Protein AF-A0A8I0GSZ9-F1 (afdb_monomer_lite)

pLDDT: mean 83.06, std 16.07, range [41.44, 97.31]

Foldseek 3Di:
DDDDDDDDALLCVCQDPVSLVVQLVVQVVVVDQLSNLQSLLSPCVNVPVVQLCVQLVNDSVVSCQQSHSPHPHDPSRVVSSCVSSVHDDDDDPPPPPVCVVVVPQPPCSVPAFFQDLVDPSSLVVVCVVLVHDSVLQVVLCVPQNGTPVSSSVSSVVD

Structure (mmCIF, N/CA/C/O backbone):
data_AF-A0A8I0GSZ9-F1
#
_entry.id   AF-A0A8I0GSZ9-F1
#
loop_
_atom_site.group_PDB
_atom_site.id
_atom_site.type_symbol
_atom_site.label_atom_id
_atom_site.label_alt_id
_atom_site.label_comp_id
_atom_site.label_asym_id
_atom_site.label_entity_id
_atom_site.label_seq_id
_atom_site.pdbx_PDB_ins_code
_atom_site.Cartn_x
_atom_site.Cartn_y
_atom_site.Cartn_z
_atom_site.occupancy
_atom_site.B_iso_or_equiv
_atom_site.auth_seq_id
_atom_site.auth_comp_id
_atom_site.auth_asym_id
_atom_site.auth_atom_id
_atom_site.pdbx_PDB_model_num
ATOM 1 N N . MET A 1 1 ? -21.326 37.714 0.483 1.00 59.47 1 MET A N 1
ATOM 2 C CA . MET A 1 1 ? -21.805 36.337 0.731 1.00 59.47 1 MET A CA 1
ATOM 3 C C . MET A 1 1 ? -20.657 35.560 1.338 1.00 59.47 1 MET A C 1
ATOM 5 O O . MET A 1 1 ? -19.582 35.585 0.754 1.00 59.47 1 MET A O 1
ATOM 9 N N . ALA A 1 2 ? -20.854 34.952 2.506 1.00 69.38 2 ALA A N 1
ATOM 10 C CA . ALA A 1 2 ? -19.899 33.990 3.048 1.00 69.38 2 ALA A CA 1
ATOM 11 C C . ALA A 1 2 ? -20.174 32.634 2.386 1.00 69.38 2 ALA A C 1
ATOM 13 O O . ALA A 1 2 ? -21.327 32.212 2.326 1.00 69.38 2 ALA A O 1
ATOM 14 N N . ILE A 1 3 ? -19.138 32.007 1.838 1.00 76.56 3 ILE A N 1
ATOM 15 C CA . ILE A 1 3 ? -19.200 30.637 1.327 1.00 76.56 3 ILE A CA 1
ATOM 16 C C . ILE A 1 3 ? -18.975 29.683 2.500 1.00 76.56 3 ILE A C 1
ATOM 18 O O . ILE A 1 3 ? -17.990 29.810 3.225 1.00 76.56 3 ILE A O 1
ATOM 22 N N . GLU A 1 4 ? -19.913 28.767 2.710 1.00 78.75 4 GLU A N 1
ATOM 23 C CA . GLU A 1 4 ? -19.810 27.728 3.732 1.00 78.75 4 GLU A CA 1
ATOM 24 C C . GLU A 1 4 ? -18.958 26.583 3.168 1.00 78.75 4 GLU A C 1
ATOM 26 O O . GLU A 1 4 ? -19.276 26.024 2.118 1.00 78.75 4 GLU A O 1
ATOM 31 N N . LEU A 1 5 ? -17.826 26.289 3.814 1.00 82.94 5 LEU A N 1
ATOM 32 C CA . LEU A 1 5 ? -16.911 25.237 3.377 1.00 82.94 5 LEU A CA 1
ATOM 33 C C . LEU A 1 5 ? -17.225 23.945 4.126 1.00 82.94 5 LEU A C 1
ATOM 35 O O . LEU A 1 5 ? -17.237 23.922 5.357 1.00 82.94 5 LEU A O 1
ATOM 39 N N . LEU A 1 6 ? -17.438 22.867 3.378 1.00 81.50 6 LEU A N 1
ATOM 40 C CA . LEU A 1 6 ? -17.535 21.530 3.949 1.00 81.50 6 LEU A CA 1
ATOM 41 C C . LEU A 1 6 ? -16.125 20.987 4.237 1.00 81.50 6 LEU A C 1
ATOM 43 O O . LEU A 1 6 ? -15.212 21.221 3.437 1.00 81.50 6 LEU A O 1
ATOM 47 N N . PRO A 1 7 ? -15.925 20.253 5.347 1.00 82.81 7 PRO A N 1
ATOM 48 C CA . PRO A 1 7 ? -14.683 19.529 5.585 1.00 82.81 7 PRO A CA 1
ATOM 49 C C . PRO A 1 7 ? -14.417 18.548 4.439 1.00 82.81 7 PRO A C 1
ATOM 51 O O . PRO A 1 7 ? -15.285 17.752 4.091 1.00 82.81 7 PRO A O 1
ATOM 54 N N . TYR A 1 8 ? -13.224 18.619 3.851 1.00 86.06 8 TYR A N 1
ATOM 55 C CA . TYR A 1 8 ? -12.799 17.698 2.801 1.00 86.06 8 TYR A CA 1
ATOM 56 C C . TYR A 1 8 ? -12.132 16.467 3.416 1.00 86.06 8 TYR A C 1
ATOM 58 O O . TYR A 1 8 ? -11.156 16.598 4.159 1.00 86.06 8 TYR A O 1
ATOM 66 N N . ASP A 1 9 ? -12.618 15.282 3.054 1.00 87.12 9 ASP A N 1
ATOM 67 C CA . ASP A 1 9 ? -11.953 14.013 3.319 1.00 87.12 9 ASP A CA 1
ATOM 68 C C . ASP A 1 9 ? -11.812 13.219 2.016 1.00 87.12 9 ASP A C 1
ATOM 70 O O . ASP A 1 9 ? -12.793 12.935 1.333 1.00 87.12 9 ASP A O 1
ATOM 74 N N . SER A 1 10 ? -10.583 12.838 1.663 1.00 87.88 10 SER A N 1
ATOM 75 C CA . SER A 1 10 ? -10.327 12.036 0.464 1.00 87.88 10 SER A CA 1
ATOM 76 C C . SER A 1 10 ? -10.995 10.662 0.524 1.00 87.88 10 SER A C 1
ATOM 78 O O . SER A 1 10 ? -11.348 10.115 -0.517 1.00 87.88 10 SER A O 1
ATOM 80 N N . ALA A 1 11 ? -11.215 10.114 1.725 1.00 91.62 11 ALA A N 1
ATOM 81 C CA . ALA A 1 11 ? -11.837 8.804 1.906 1.00 91.62 11 ALA A CA 1
ATOM 82 C C . ALA A 1 11 ? -13.259 8.722 1.319 1.00 91.62 11 ALA A C 1
ATOM 84 O O . ALA A 1 11 ? -13.667 7.648 0.883 1.00 91.62 11 ALA A O 1
ATOM 85 N N . ASP A 1 12 ? -13.979 9.846 1.239 1.00 90.75 12 ASP A N 1
ATOM 86 C CA . ASP A 1 12 ? -15.351 9.902 0.716 1.00 90.75 12 ASP A CA 1
ATOM 87 C C . ASP A 1 12 ? -15.441 9.616 -0.796 1.00 90.75 12 ASP A C 1
ATOM 89 O O . ASP A 1 12 ? -16.532 9.369 -1.325 1.00 90.75 12 ASP A O 1
ATOM 93 N N . TYR A 1 13 ? -14.299 9.630 -1.490 1.00 90.12 13 TYR A N 1
ATOM 94 C CA . TYR A 1 13 ? -14.203 9.481 -2.941 1.00 90.12 13 TYR A CA 1
ATOM 95 C C . TYR A 1 13 ? -13.687 8.105 -3.392 1.00 90.12 13 TYR A C 1
ATOM 97 O O . TYR A 1 13 ? -13.886 7.753 -4.547 1.00 90.12 13 TYR A O 1
ATOM 105 N N . PHE A 1 14 ? -13.110 7.289 -2.502 1.00 92.19 14 PHE A N 1
ATOM 106 C CA . PHE A 1 14 ? -12.584 5.954 -2.837 1.00 92.19 14 PHE A CA 1
ATOM 107 C C . PHE A 1 14 ? -13.626 4.855 -2.604 1.00 92.19 14 PHE A C 1
ATOM 109 O O . PHE A 1 14 ? -13.498 4.043 -1.685 1.00 92.19 14 PHE A O 1
ATOM 116 N N . LYS A 1 15 ? -14.694 4.849 -3.407 1.00 88.50 15 LYS A N 1
ATOM 117 C CA . LYS A 1 15 ? -15.828 3.921 -3.235 1.00 88.50 15 LYS A CA 1
ATOM 118 C C . LYS A 1 15 ? -15.605 2.582 -3.922 1.00 88.50 15 LYS A C 1
ATOM 120 O O . LYS A 1 15 ? -15.952 1.550 -3.346 1.00 88.50 15 LYS A O 1
ATOM 125 N N . GLU A 1 16 ? -15.006 2.609 -5.106 1.00 90.00 16 GLU A N 1
ATOM 126 C CA . GLU A 1 16 ? -14.803 1.409 -5.906 1.00 90.00 16 GLU A CA 1
ATOM 127 C C . GLU A 1 16 ? -13.519 0.674 -5.481 1.00 90.00 16 GLU A C 1
ATOM 129 O O . GLU A 1 16 ? -12.516 1.312 -5.135 1.00 90.00 16 GLU A O 1
ATOM 134 N N . PRO A 1 17 ? -13.525 -0.672 -5.452 1.00 86.38 17 PRO A N 1
ATOM 135 C CA . PRO A 1 17 ? -12.339 -1.463 -5.127 1.00 86.38 17 PRO A CA 1
ATOM 136 C C . PRO A 1 17 ? -11.137 -1.180 -6.034 1.00 86.38 17 PRO A C 1
ATOM 138 O O . PRO A 1 17 ? -10.003 -1.240 -5.560 1.00 86.38 17 PRO A O 1
ATOM 141 N N . GLU A 1 18 ? -11.384 -0.876 -7.307 1.00 86.19 18 GLU A N 1
ATOM 142 C CA . GLU A 1 18 ? -10.369 -0.551 -8.307 1.00 86.19 18 GLU A CA 1
ATOM 143 C C . GLU A 1 18 ? -9.632 0.744 -7.938 1.00 86.19 18 GLU A C 1
ATOM 145 O O . GLU A 1 18 ? -8.412 0.720 -7.795 1.00 86.19 18 GLU A O 1
ATOM 150 N N . ASP A 1 19 ? -10.357 1.825 -7.628 1.00 89.56 19 ASP A N 1
ATOM 151 C CA . ASP A 1 19 ? -9.761 3.111 -7.225 1.00 89.56 19 ASP A CA 1
ATOM 152 C C . ASP A 1 19 ? -8.887 2.974 -5.964 1.00 89.56 19 ASP A C 1
ATOM 154 O O . ASP A 1 19 ? -7.852 3.623 -5.803 1.00 89.56 19 ASP A O 1
ATOM 158 N N . GLN A 1 20 ? -9.317 2.121 -5.030 1.00 92.00 20 GLN A N 1
ATOM 159 C CA . GLN A 1 20 ? -8.580 1.840 -3.798 1.00 92.00 20 GLN A CA 1
ATOM 160 C C . GLN A 1 20 ? -7.285 1.067 -4.069 1.00 92.00 20 GLN A C 1
ATOM 162 O O . GLN A 1 20 ? -6.270 1.322 -3.416 1.00 92.00 20 GLN A O 1
ATOM 167 N N . ALA A 1 21 ? -7.328 0.105 -4.994 1.00 89.88 21 ALA A N 1
ATOM 168 C CA . ALA A 1 21 ? -6.158 -0.658 -5.406 1.00 89.88 21 ALA A CA 1
ATOM 169 C C . ALA A 1 21 ? -5.157 0.234 -6.149 1.00 89.88 21 ALA A C 1
ATOM 171 O O . ALA A 1 21 ? -3.970 0.177 -5.832 1.00 89.88 21 ALA A O 1
ATOM 172 N N . ASP A 1 22 ? -5.638 1.101 -7.041 1.00 90.81 22 ASP A N 1
ATOM 173 C CA . ASP A 1 22 ? -4.813 2.042 -7.800 1.00 90.81 22 ASP A CA 1
ATOM 174 C C . ASP A 1 22 ? -4.068 3.014 -6.879 1.00 90.81 22 ASP A C 1
ATOM 176 O O . ASP A 1 22 ? -2.857 3.185 -7.018 1.00 90.81 22 ASP A O 1
ATOM 180 N N . LEU A 1 23 ? -4.743 3.580 -5.869 1.00 93.69 23 LEU A N 1
ATOM 181 C CA . LEU A 1 23 ? -4.094 4.451 -4.881 1.00 93.69 23 LEU A CA 1
ATOM 182 C C . LEU A 1 23 ? -2.966 3.732 -4.125 1.00 93.69 23 LEU A C 1
ATOM 184 O O . LEU A 1 23 ? -1.908 4.305 -3.872 1.00 93.69 23 LEU A O 1
ATOM 188 N N . ILE A 1 24 ? -3.196 2.483 -3.714 1.00 94.00 24 ILE A N 1
ATOM 189 C CA . ILE A 1 24 ? -2.187 1.707 -2.982 1.00 94.00 24 ILE A CA 1
ATOM 190 C C . ILE A 1 24 ? -1.036 1.320 -3.912 1.00 94.00 24 ILE A C 1
ATOM 192 O O . ILE A 1 24 ? 0.112 1.318 -3.473 1.00 94.00 24 ILE A O 1
ATOM 196 N N . HIS A 1 25 ? -1.326 1.013 -5.175 1.00 90.81 25 HIS A N 1
ATOM 197 C CA . HIS A 1 25 ? -0.314 0.703 -6.173 1.00 90.81 25 HIS A CA 1
ATOM 198 C C . HIS A 1 25 ? 0.605 1.903 -6.427 1.00 90.81 25 HIS A C 1
ATOM 200 O O . HIS A 1 25 ? 1.814 1.768 -6.262 1.00 90.81 25 HIS A O 1
ATOM 206 N N . ASP A 1 26 ? 0.036 3.082 -6.689 1.00 92.56 26 ASP A N 1
ATOM 207 C CA . ASP A 1 26 ? 0.777 4.343 -6.830 1.00 92.56 26 ASP A CA 1
ATOM 208 C C . ASP A 1 26 ? 1.652 4.624 -5.594 1.00 92.56 26 ASP A C 1
ATOM 210 O O . ASP A 1 26 ? 2.839 4.951 -5.694 1.00 92.56 26 ASP A O 1
ATOM 214 N N . ALA A 1 27 ? 1.109 4.391 -4.395 1.00 93.50 27 ALA A N 1
ATOM 215 C CA . ALA A 1 27 ? 1.868 4.561 -3.164 1.00 93.50 27 ALA A CA 1
ATOM 216 C C . ALA A 1 27 ? 3.038 3.571 -3.022 1.00 93.50 27 ALA A C 1
ATOM 218 O O . ALA A 1 27 ? 4.100 3.956 -2.531 1.00 93.50 27 ALA A O 1
ATOM 219 N N . ILE A 1 28 ? 2.886 2.320 -3.467 1.00 90.62 28 ILE A N 1
ATOM 220 C CA . ILE A 1 28 ? 3.978 1.334 -3.503 1.00 90.62 28 ILE A CA 1
ATOM 221 C C . ILE A 1 28 ? 5.043 1.746 -4.529 1.00 90.62 28 ILE A C 1
ATOM 223 O O . ILE A 1 28 ? 6.231 1.714 -4.203 1.00 90.62 28 ILE A O 1
ATOM 227 N N . GLU A 1 29 ? 4.638 2.162 -5.733 1.00 87.19 29 GLU A N 1
ATOM 228 C CA . GLU A 1 29 ? 5.550 2.579 -6.809 1.00 87.19 29 GLU A CA 1
ATOM 229 C C . GLU A 1 29 ? 6.402 3.793 -6.421 1.00 87.19 29 GLU A C 1
ATOM 231 O O . GLU A 1 29 ? 7.567 3.885 -6.810 1.00 87.19 29 GLU A O 1
ATOM 236 N N . SER A 1 30 ? 5.862 4.692 -5.594 1.00 91.69 30 SER A N 1
ATOM 237 C CA . SER A 1 30 ? 6.593 5.863 -5.101 1.00 91.69 30 SER A CA 1
ATOM 238 C C . SER A 1 30 ? 7.841 5.528 -4.268 1.00 91.69 30 SER A C 1
ATOM 240 O O . SER A 1 30 ? 8.746 6.356 -4.147 1.00 91.69 30 SER A O 1
ATOM 242 N N . GLY A 1 31 ? 7.888 4.340 -3.648 1.00 89.06 31 GLY A N 1
ATOM 243 C CA . GLY A 1 31 ? 8.919 3.965 -2.677 1.00 89.06 31 GLY A CA 1
ATOM 244 C C . GLY A 1 31 ? 8.858 4.723 -1.339 1.00 89.06 31 GLY A C 1
ATOM 245 O O . GLY A 1 31 ? 9.743 4.538 -0.501 1.00 89.06 31 GLY A O 1
ATOM 246 N N . ASP A 1 32 ? 7.836 5.555 -1.108 1.00 92.94 32 ASP A N 1
ATOM 247 C CA . ASP A 1 32 ? 7.646 6.319 0.128 1.00 92.94 32 ASP A CA 1
ATOM 248 C C . ASP A 1 32 ? 6.750 5.555 1.120 1.00 92.94 32 ASP A C 1
ATOM 250 O O . ASP A 1 32 ? 5.538 5.403 0.944 1.00 92.94 32 ASP A O 1
ATOM 254 N N . ALA A 1 33 ? 7.350 5.099 2.222 1.00 91.94 33 ALA A N 1
ATOM 255 C CA . ALA A 1 33 ? 6.644 4.366 3.271 1.00 91.94 33 ALA A CA 1
ATOM 256 C C . ALA A 1 33 ? 5.552 5.194 3.978 1.00 91.94 33 ALA A C 1
ATOM 258 O O . ALA A 1 33 ? 4.533 4.636 4.389 1.00 91.94 33 ALA A O 1
ATOM 259 N N . GLY A 1 34 ? 5.749 6.507 4.127 1.00 94.38 34 GLY A N 1
ATOM 260 C CA . GLY A 1 34 ? 4.760 7.406 4.722 1.00 94.38 34 GLY A CA 1
ATOM 261 C C . GLY A 1 34 ? 3.562 7.603 3.798 1.0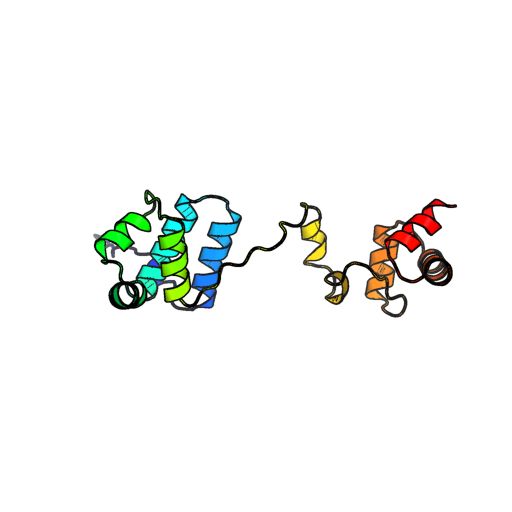0 94.38 34 GLY A C 1
ATOM 262 O O . GLY A 1 34 ? 2.415 7.591 4.257 1.00 94.38 34 GLY A O 1
ATOM 263 N N . TYR A 1 35 ? 3.807 7.695 2.487 1.00 95.38 35 TYR A N 1
ATOM 264 C CA . TYR A 1 35 ? 2.726 7.737 1.506 1.00 95.38 35 TYR A CA 1
ATOM 265 C C . TYR A 1 35 ? 1.927 6.429 1.497 1.00 95.38 35 TYR A C 1
ATOM 267 O O . TYR A 1 35 ? 0.700 6.472 1.598 1.00 95.38 35 TYR A O 1
ATOM 275 N N . LEU A 1 36 ? 2.594 5.270 1.506 1.00 94.69 36 LEU A N 1
ATOM 276 C CA . LEU A 1 36 ? 1.923 3.971 1.620 1.00 94.69 36 LEU A CA 1
ATOM 277 C C . LEU A 1 36 ? 1.067 3.864 2.890 1.00 94.69 36 LEU A C 1
ATOM 279 O O . LEU A 1 36 ? -0.085 3.430 2.828 1.00 94.69 36 LEU A O 1
ATOM 283 N N . ALA A 1 37 ? 1.599 4.286 4.041 1.00 96.19 37 ALA A N 1
ATOM 284 C CA . ALA A 1 37 ? 0.848 4.302 5.294 1.00 96.19 37 ALA A CA 1
ATOM 285 C C . ALA A 1 37 ? -0.411 5.175 5.182 1.00 96.19 37 ALA A C 1
ATOM 287 O O . ALA A 1 37 ? -1.500 4.744 5.572 1.00 96.19 37 ALA A O 1
ATOM 288 N N . HIS A 1 38 ? -0.276 6.366 4.595 1.00 96.56 38 HIS A N 1
ATOM 289 C CA . HIS A 1 38 ? -1.387 7.283 4.390 1.00 96.56 38 HIS A CA 1
ATOM 290 C C . HIS A 1 38 ? -2.443 6.727 3.427 1.00 96.56 38 HIS A C 1
ATOM 292 O O . HIS A 1 38 ? -3.631 6.769 3.745 1.00 96.56 38 HIS A O 1
ATOM 298 N N . ALA A 1 39 ? -2.027 6.169 2.288 1.00 96.25 39 ALA A N 1
ATOM 299 C CA . ALA A 1 39 ? -2.905 5.549 1.297 1.00 96.25 39 ALA A CA 1
ATOM 300 C C . ALA A 1 39 ? -3.732 4.412 1.913 1.00 96.25 39 ALA A C 1
ATOM 302 O O . ALA A 1 39 ? -4.960 4.394 1.798 1.00 96.25 39 ALA A O 1
ATOM 303 N N . LEU A 1 40 ? -3.085 3.523 2.676 1.00 96.50 40 LEU A N 1
ATOM 304 C CA . LEU A 1 40 ? -3.773 2.486 3.448 1.00 96.50 40 LEU A CA 1
ATOM 305 C C . LEU A 1 40 ? -4.777 3.089 4.440 1.00 96.50 40 LEU A C 1
ATOM 307 O O . LEU A 1 40 ? -5.870 2.552 4.601 1.00 96.50 40 LEU A O 1
ATOM 311 N N . GLY A 1 41 ? -4.444 4.213 5.079 1.00 96.00 41 GLY A N 1
ATOM 312 C CA . GLY A 1 41 ? -5.342 4.947 5.973 1.00 96.00 41 GLY A CA 1
ATOM 313 C C . GLY A 1 41 ? -6.555 5.563 5.271 1.00 96.00 41 GLY A C 1
ATOM 314 O O . GLY A 1 41 ? -7.654 5.565 5.828 1.00 96.00 41 GLY A O 1
ATOM 315 N N . VAL A 1 42 ? -6.393 6.065 4.046 1.00 96.50 42 VAL A N 1
ATOM 316 C CA . VAL A 1 42 ? -7.496 6.571 3.215 1.00 96.50 42 VAL A CA 1
ATOM 317 C C . VAL A 1 42 ? -8.447 5.430 2.855 1.00 96.50 42 VAL A C 1
ATOM 319 O O . VAL A 1 42 ? -9.634 5.516 3.173 1.00 96.50 42 VAL A O 1
ATOM 322 N N . VAL A 1 43 ? -7.928 4.328 2.306 1.00 96.00 43 VAL A N 1
ATOM 323 C CA . VAL A 1 43 ? -8.735 3.152 1.931 1.00 96.00 43 VAL A CA 1
ATOM 324 C C . VAL A 1 43 ? -9.408 2.517 3.154 1.00 96.00 43 VAL A C 1
ATOM 326 O O . VAL A 1 43 ? -10.590 2.178 3.115 1.00 96.00 43 VAL A O 1
ATOM 329 N N . ALA A 1 44 ? -8.695 2.419 4.280 1.00 95.44 44 ALA A N 1
ATOM 330 C CA . ALA A 1 44 ? -9.236 1.939 5.552 1.00 95.44 44 ALA A CA 1
ATOM 331 C C . ALA A 1 44 ? -10.450 2.747 6.028 1.00 95.44 44 ALA A C 1
ATOM 333 O O . ALA A 1 44 ? -11.423 2.180 6.530 1.00 95.44 44 ALA A O 1
ATOM 334 N N . ARG A 1 45 ? -10.405 4.077 5.886 1.00 95.19 45 ARG A N 1
ATOM 335 C CA . ARG A 1 45 ? -11.530 4.950 6.243 1.00 95.19 45 ARG A CA 1
ATOM 336 C C . ARG A 1 45 ? -12.680 4.808 5.254 1.00 95.19 45 ARG A C 1
ATOM 338 O O . ARG A 1 45 ? -13.810 4.670 5.712 1.00 95.19 45 ARG A O 1
ATOM 345 N N . ALA A 1 46 ? -12.388 4.737 3.955 1.00 94.31 46 ALA A N 1
ATOM 346 C CA . ALA A 1 46 ? -13.391 4.554 2.906 1.00 94.31 46 ALA A CA 1
ATOM 347 C C . ALA A 1 46 ? -14.186 3.244 3.076 1.00 94.31 46 ALA A C 1
ATOM 349 O O . ALA A 1 46 ? -15.398 3.213 2.881 1.00 94.31 46 ALA A O 1
ATOM 350 N N . ARG A 1 47 ? -13.525 2.171 3.533 1.00 90.88 47 ARG A N 1
ATOM 351 C CA . ARG A 1 47 ? -14.157 0.871 3.835 1.00 90.88 47 ARG A CA 1
ATOM 352 C C . ARG A 1 47 ? -14.827 0.779 5.208 1.00 90.88 47 ARG A C 1
ATOM 354 O O . ARG A 1 47 ? -15.564 -0.171 5.466 1.00 90.88 47 ARG A O 1
ATOM 361 N N . GLY A 1 48 ? -14.588 1.746 6.090 1.00 93.25 48 GLY A N 1
ATOM 362 C CA . GLY A 1 48 ? -15.174 1.801 7.425 1.00 93.25 48 GLY A CA 1
ATOM 363 C C . GLY A 1 48 ? -14.284 1.207 8.523 1.00 93.25 48 GLY A C 1
ATOM 364 O O . GLY A 1 48 ? -14.058 0.002 8.631 1.00 93.25 48 GLY A O 1
ATOM 365 N N . MET A 1 49 ? -13.868 2.073 9.448 1.00 94.12 49 MET A N 1
ATOM 366 C CA . MET A 1 49 ? -12.907 1.739 10.505 1.00 94.12 49 MET A CA 1
ATOM 367 C C . MET A 1 49 ? -13.441 0.741 11.552 1.00 94.12 49 MET A C 1
ATOM 369 O O . MET A 1 49 ? -12.670 0.019 12.178 1.00 94.12 49 MET A O 1
ATOM 373 N N . THR A 1 50 ? -14.761 0.686 11.761 1.00 95.00 50 THR A N 1
ATOM 374 C CA . THR A 1 50 ? -15.389 -0.265 12.698 1.00 95.00 50 THR A CA 1
ATOM 375 C C . THR A 1 50 ? -15.267 -1.704 12.212 1.00 95.00 50 THR A C 1
ATOM 377 O O . THR A 1 50 ? -15.011 -2.603 13.009 1.00 95.00 50 THR A O 1
ATOM 380 N N . GLN A 1 51 ? -15.456 -1.923 10.910 1.00 93.88 51 GLN A N 1
ATOM 381 C CA . GLN A 1 51 ? -15.301 -3.246 10.318 1.00 93.88 51 GLN A CA 1
ATOM 382 C C . GLN A 1 51 ? -13.822 -3.644 10.332 1.00 93.88 51 GLN A C 1
ATOM 384 O O . GLN A 1 51 ? -13.477 -4.727 10.795 1.00 93.88 51 GLN A O 1
ATOM 389 N N . LEU A 1 52 ? -12.942 -2.704 9.980 1.00 95.62 52 LEU A N 1
ATOM 390 C CA . LEU A 1 52 ? -11.503 -2.937 9.986 1.00 95.62 52 LEU A CA 1
ATOM 391 C C . LEU A 1 52 ? -10.949 -3.296 11.373 1.00 95.62 52 LEU A C 1
ATOM 393 O O . LEU A 1 52 ? -10.117 -4.191 11.482 1.00 95.62 52 LEU A O 1
ATOM 397 N N . GLU A 1 53 ? -11.413 -2.647 12.445 1.00 96.81 53 GLU A N 1
ATOM 398 C CA . GLU A 1 53 ? -11.045 -3.010 13.824 1.00 96.81 53 GLU A CA 1
ATOM 399 C C . GLU A 1 53 ? -11.393 -4.472 14.142 1.00 96.81 53 GLU A C 1
ATOM 401 O O . GLU A 1 53 ? -10.577 -5.182 14.731 1.00 96.81 53 GLU A O 1
ATOM 406 N N . ARG A 1 54 ? -12.571 -4.946 13.716 1.00 96.69 54 ARG A N 1
ATOM 407 C CA . ARG A 1 54 ? -13.000 -6.339 13.926 1.00 96.69 54 ARG A CA 1
ATOM 408 C C . ARG A 1 54 ? -12.138 -7.319 13.139 1.00 96.69 54 ARG A C 1
ATOM 410 O O . ARG A 1 54 ? -11.703 -8.319 13.701 1.00 96.69 54 ARG A O 1
ATOM 417 N N . ASP A 1 55 ? -11.861 -7.008 11.878 1.00 96.50 55 ASP A N 1
ATOM 418 C CA . ASP A 1 55 ? -11.153 -7.913 10.968 1.00 96.50 55 ASP A CA 1
ATOM 419 C C . ASP A 1 55 ? -9.647 -7.982 11.254 1.00 96.50 55 ASP A C 1
ATOM 421 O O . ASP A 1 55 ? -9.013 -9.020 11.065 1.00 96.50 55 ASP A O 1
ATOM 425 N N . THR A 1 56 ? -9.066 -6.886 11.747 1.00 96.56 56 THR A N 1
ATOM 426 C CA . THR A 1 56 ? -7.641 -6.813 12.115 1.00 96.56 56 THR A CA 1
ATOM 427 C C . THR A 1 56 ? -7.375 -7.178 13.576 1.00 96.56 56 THR A C 1
ATOM 429 O O . THR A 1 56 ? -6.238 -7.498 13.929 1.00 96.56 56 THR A O 1
ATOM 432 N N . GLY A 1 57 ? -8.389 -7.088 14.446 1.00 96.50 57 GLY A N 1
ATOM 433 C CA . GLY A 1 57 ? -8.234 -7.155 15.901 1.00 96.50 57 GLY A CA 1
ATOM 434 C C . GLY A 1 57 ? -7.520 -5.937 16.504 1.00 96.50 57 GLY A C 1
ATOM 435 O O . GLY A 1 57 ? -7.092 -5.981 17.659 1.00 96.50 57 GLY A O 1
ATOM 436 N N . MET A 1 58 ? -7.344 -4.857 15.735 1.00 97.31 58 MET A N 1
ATOM 437 C CA . MET A 1 58 ? -6.639 -3.648 16.160 1.00 97.31 58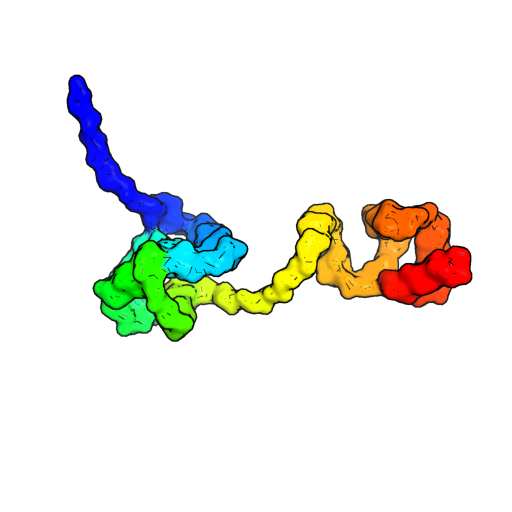 MET A CA 1
ATOM 438 C C . MET A 1 58 ? -7.622 -2.548 16.541 1.00 97.31 58 MET A C 1
ATOM 440 O O . MET A 1 58 ? -8.543 -2.234 15.794 1.00 97.31 58 MET A O 1
ATOM 444 N N . LYS A 1 59 ? -7.374 -1.880 17.672 1.00 96.81 59 LYS A N 1
ATOM 445 C CA . LYS A 1 59 ? -8.195 -0.735 18.087 1.00 96.81 59 LYS A CA 1
ATOM 446 C C . LYS A 1 59 ? -8.143 0.384 17.046 1.00 96.81 59 LYS A C 1
ATOM 448 O O . LYS A 1 59 ? -7.056 0.724 16.576 1.00 96.81 59 LYS A O 1
ATOM 453 N N . ARG A 1 60 ? -9.271 1.058 16.785 1.00 95.81 60 ARG A N 1
ATOM 454 C CA . ARG A 1 60 ? -9.339 2.180 15.814 1.00 95.81 60 ARG A CA 1
ATOM 455 C C . ARG A 1 60 ? -8.292 3.257 16.062 1.00 95.81 60 ARG A C 1
ATOM 457 O O . ARG A 1 60 ? -7.675 3.734 15.123 1.00 95.81 60 ARG A O 1
ATOM 464 N N . GLN A 1 61 ? -8.042 3.610 17.322 1.00 95.44 61 GLN A N 1
ATOM 465 C CA . GLN A 1 61 ? -7.015 4.596 17.671 1.00 95.44 61 GLN A CA 1
ATOM 466 C C . GLN A 1 61 ? -5.608 4.156 17.230 1.00 95.44 61 GLN A C 1
ATOM 468 O O . GLN A 1 61 ? -4.821 4.984 16.778 1.00 95.44 61 GLN A O 1
ATOM 473 N N . ALA A 1 62 ? -5.295 2.862 17.343 1.00 96.12 62 ALA A N 1
ATOM 474 C CA . ALA A 1 62 ? -4.027 2.317 16.871 1.00 96.12 62 ALA A CA 1
ATOM 475 C C . ALA A 1 62 ? -3.959 2.332 15.338 1.00 96.12 62 ALA A C 1
ATOM 477 O O . ALA A 1 62 ? -2.932 2.725 14.797 1.00 96.12 62 ALA A O 1
ATOM 478 N N . LEU A 1 63 ? -5.057 1.986 14.654 1.00 96.88 63 LEU A N 1
ATOM 479 C CA . LEU A 1 63 ? -5.159 2.067 13.193 1.00 96.88 63 LEU A CA 1
ATOM 480 C C . LEU A 1 63 ? -4.969 3.506 12.689 1.00 96.88 63 LEU A C 1
ATOM 482 O O . LEU A 1 63 ? -4.133 3.733 11.824 1.00 96.88 63 LEU A O 1
ATOM 486 N N . TYR A 1 64 ? -5.655 4.492 13.279 1.00 95.44 64 TYR A N 1
ATOM 487 C CA . TYR A 1 64 ? -5.500 5.903 12.905 1.00 95.44 64 TYR A CA 1
ATOM 488 C C . TYR A 1 64 ? -4.071 6.409 13.085 1.00 95.44 64 TYR A C 1
ATOM 490 O O . TYR A 1 64 ? -3.568 7.121 12.226 1.00 95.44 64 TYR A O 1
ATOM 498 N N . ARG A 1 65 ? -3.412 6.041 14.188 1.00 96.19 65 ARG A N 1
ATOM 499 C CA . ARG A 1 65 ? -2.026 6.446 14.447 1.00 96.19 65 ARG A CA 1
ATOM 500 C C . ARG A 1 65 ? -1.035 5.750 13.513 1.00 96.19 65 ARG A C 1
ATOM 502 O O . ARG A 1 65 ? -0.050 6.354 13.113 1.00 96.19 65 ARG A O 1
ATOM 509 N N . ALA A 1 66 ? -1.244 4.468 13.233 1.00 96.44 66 ALA A N 1
ATOM 510 C CA . ALA A 1 66 ? -0.333 3.696 12.398 1.00 96.44 66 ALA A CA 1
ATOM 511 C C . ALA A 1 66 ? -0.440 4.091 10.919 1.00 96.44 66 ALA A C 1
ATOM 513 O O . ALA A 1 66 ? 0.574 4.110 10.237 1.00 96.44 66 ALA A O 1
ATOM 514 N N . LEU A 1 67 ? -1.646 4.419 10.447 1.00 96.50 67 LEU A N 1
ATOM 515 C CA . LEU A 1 67 ? -1.951 4.719 9.044 1.00 96.50 67 LEU A CA 1
ATOM 516 C C . LEU A 1 67 ? -2.114 6.227 8.766 1.00 96.50 67 LEU A C 1
ATOM 518 O O . LEU A 1 67 ? -2.710 6.625 7.764 1.00 96.50 67 LEU A O 1
ATOM 522 N N . SER A 1 68 ? -1.647 7.092 9.671 1.00 93.69 68 SER A N 1
ATOM 523 C CA . SER A 1 68 ? -1.587 8.535 9.419 1.00 93.69 68 SER A CA 1
ATOM 524 C C . SER A 1 68 ? -0.423 8.878 8.490 1.00 93.69 68 SER A C 1
ATOM 526 O O . SER A 1 68 ? 0.473 8.066 8.273 1.00 93.69 68 SER A O 1
ATOM 528 N N . LYS A 1 69 ? -0.400 10.114 7.982 1.00 88.00 69 LYS A N 1
ATOM 529 C CA . LYS A 1 69 ? 0.691 10.619 7.137 1.00 88.00 69 LYS A CA 1
ATOM 530 C C . LYS A 1 69 ? 2.056 10.565 7.838 1.00 88.00 69 LYS A C 1
ATOM 532 O O . LYS A 1 69 ? 3.064 10.273 7.213 1.00 88.00 69 LYS A O 1
ATOM 537 N N . GLU A 1 70 ? 2.072 10.803 9.145 1.00 90.88 70 GLU A N 1
ATOM 538 C CA . GLU A 1 70 ? 3.255 10.720 10.011 1.00 90.88 70 GLU A CA 1
ATOM 539 C C . GLU A 1 70 ? 3.372 9.352 10.711 1.00 90.88 70 GLU A C 1
ATOM 541 O O . GLU A 1 70 ? 4.163 9.178 11.642 1.00 90.88 70 GLU A O 1
ATOM 546 N N . GLY A 1 71 ? 2.524 8.396 10.325 1.00 92.25 71 GLY A N 1
ATOM 547 C CA . GLY A 1 71 ? 2.500 7.053 10.880 1.00 92.25 71 GLY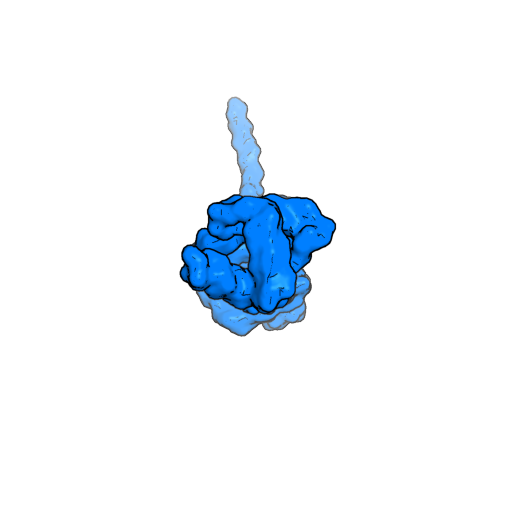 A CA 1
ATOM 548 C C . GLY A 1 71 ? 3.722 6.241 10.456 1.00 92.25 71 GLY A C 1
ATOM 549 O O . GLY A 1 71 ? 4.402 6.545 9.481 1.00 92.25 71 GLY A O 1
ATOM 550 N N . ASN A 1 72 ? 4.001 5.178 11.205 1.00 93.25 72 ASN A N 1
ATOM 551 C CA . ASN A 1 72 ? 5.016 4.192 10.845 1.00 93.25 72 ASN A CA 1
ATOM 552 C C . ASN A 1 72 ? 4.474 2.796 11.182 1.00 93.25 72 ASN A C 1
ATOM 554 O O . ASN A 1 72 ? 4.760 2.266 12.265 1.00 93.25 72 ASN A O 1
ATOM 558 N N . PRO A 1 73 ? 3.584 2.246 10.338 1.00 95.94 73 PRO A N 1
ATOM 559 C CA . PRO A 1 73 ? 2.977 0.958 10.607 1.00 95.94 73 PRO A CA 1
ATOM 560 C C . PRO A 1 73 ? 4.053 -0.127 10.543 1.00 95.94 73 PRO A C 1
ATOM 562 O O . PRO A 1 73 ? 4.883 -0.160 9.637 1.00 95.94 73 PRO A O 1
ATOM 565 N N . THR A 1 74 ? 4.036 -1.052 11.501 1.00 96.19 74 THR A N 1
ATOM 566 C CA . THR A 1 74 ? 4.906 -2.233 11.421 1.00 96.19 74 THR A CA 1
ATOM 567 C C . THR A 1 74 ? 4.507 -3.097 10.227 1.00 96.19 74 THR A C 1
ATOM 569 O O . THR A 1 74 ? 3.350 -3.076 9.805 1.00 96.19 74 THR A O 1
ATOM 572 N N . LEU A 1 75 ? 5.423 -3.935 9.733 1.00 94.88 75 LEU A N 1
ATOM 573 C CA . LEU A 1 75 ? 5.100 -4.896 8.673 1.00 94.88 75 LEU A CA 1
ATOM 574 C C . LEU A 1 75 ? 3.888 -5.774 9.042 1.00 94.88 75 LEU A C 1
ATOM 576 O O . LEU A 1 75 ? 2.998 -5.966 8.221 1.00 94.88 75 LEU A O 1
ATOM 580 N N . ASP A 1 76 ? 3.799 -6.226 10.298 1.00 96.12 76 ASP A N 1
ATOM 581 C CA . ASP A 1 76 ? 2.636 -6.965 10.818 1.00 96.12 76 ASP A CA 1
ATOM 582 C C . ASP A 1 76 ? 1.327 -6.163 10.695 1.00 96.12 76 ASP A C 1
ATOM 584 O O . ASP A 1 76 ? 0.304 -6.703 10.273 1.00 96.12 76 ASP A O 1
ATOM 588 N N . THR A 1 77 ? 1.364 -4.859 10.990 1.00 96.06 77 THR A N 1
ATOM 589 C CA . THR A 1 77 ? 0.204 -3.970 10.823 1.00 96.06 77 THR A CA 1
ATOM 590 C C . THR A 1 77 ? -0.205 -3.883 9.356 1.00 96.06 77 THR A C 1
ATOM 592 O O . THR A 1 77 ? -1.380 -4.056 9.038 1.00 96.06 77 THR A O 1
ATOM 595 N N . VAL A 1 78 ? 0.757 -3.673 8.453 1.00 95.50 78 VAL A N 1
ATOM 596 C CA . VAL A 1 78 ? 0.498 -3.599 7.008 1.00 95.50 78 VAL A CA 1
ATOM 597 C C . VAL A 1 78 ? -0.117 -4.906 6.498 1.00 95.50 78 VAL A C 1
ATOM 599 O O . VAL A 1 78 ? -1.123 -4.876 5.790 1.00 95.50 78 VAL A O 1
ATOM 602 N N . MET A 1 79 ? 0.421 -6.061 6.899 1.00 95.19 79 MET A N 1
ATOM 603 C CA . MET A 1 79 ? -0.107 -7.373 6.502 1.00 95.19 79 MET A CA 1
ATOM 604 C C . MET A 1 79 ? -1.529 -7.619 7.026 1.00 95.19 79 MET A C 1
ATOM 606 O O . MET A 1 79 ? -2.372 -8.140 6.297 1.00 95.19 79 MET A O 1
ATOM 610 N N . LYS A 1 80 ? -1.831 -7.227 8.271 1.00 96.12 80 LYS A N 1
ATOM 611 C CA . LYS A 1 80 ? -3.186 -7.339 8.837 1.00 96.12 80 LYS A CA 1
ATOM 612 C C . LYS A 1 80 ? -4.183 -6.449 8.107 1.00 96.12 80 LYS A C 1
ATOM 614 O O . LYS A 1 80 ? -5.263 -6.914 7.755 1.00 96.12 80 LYS A O 1
ATOM 619 N N . VAL A 1 81 ? -3.817 -5.190 7.871 1.00 95.69 81 VAL A N 1
ATOM 620 C CA . VAL A 1 81 ? -4.687 -4.204 7.220 1.00 95.69 81 VAL A CA 1
ATOM 621 C C . VAL A 1 81 ? -4.956 -4.594 5.770 1.00 95.69 81 VAL A C 1
ATOM 623 O O . VAL A 1 81 ? -6.114 -4.678 5.380 1.00 95.69 81 VAL A O 1
ATOM 626 N N . THR A 1 82 ? -3.922 -4.909 4.987 1.00 93.81 82 THR A N 1
ATOM 627 C CA . THR A 1 82 ? -4.091 -5.340 3.586 1.00 93.81 82 THR A CA 1
ATOM 628 C C . THR A 1 82 ? -4.974 -6.582 3.479 1.00 93.81 82 THR A C 1
ATOM 630 O O . THR A 1 82 ? -5.920 -6.586 2.696 1.00 93.81 82 THR A O 1
ATOM 633 N N . LYS A 1 83 ? -4.764 -7.585 4.342 1.00 94.19 83 LYS A N 1
ATOM 634 C CA . LYS A 1 83 ? -5.624 -8.773 4.406 1.00 94.19 83 LYS A CA 1
ATOM 635 C C . LYS A 1 83 ? -7.079 -8.429 4.739 1.00 94.19 83 LYS A C 1
ATOM 637 O O . LYS A 1 83 ? -7.981 -8.945 4.085 1.00 94.19 83 LYS A O 1
ATOM 642 N N . ALA A 1 84 ? -7.317 -7.579 5.736 1.00 95.06 84 ALA A N 1
ATOM 643 C CA . ALA A 1 84 ? -8.666 -7.169 6.129 1.00 95.06 84 ALA A CA 1
ATOM 644 C C . ALA A 1 84 ? -9.376 -6.344 5.039 1.00 95.06 84 ALA A C 1
ATOM 646 O O . ALA A 1 84 ? -10.592 -6.413 4.897 1.00 95.06 84 ALA A O 1
ATOM 647 N N . LEU A 1 85 ? -8.615 -5.625 4.213 1.00 91.88 85 LEU A N 1
ATOM 648 C CA . LEU A 1 85 ? -9.116 -4.938 3.022 1.00 91.88 85 LEU A CA 1
ATOM 649 C C . LEU A 1 85 ? -9.320 -5.879 1.818 1.00 91.88 85 LEU A C 1
ATOM 651 O O . LEU A 1 85 ? -9.746 -5.429 0.757 1.00 91.88 85 LEU A O 1
ATOM 655 N N . GLY A 1 86 ? -9.044 -7.181 1.946 1.00 90.12 86 GLY A N 1
ATOM 656 C CA . GLY A 1 86 ? -9.142 -8.134 0.836 1.00 90.12 86 GLY A CA 1
ATOM 657 C C . GLY A 1 86 ? -8.064 -7.939 -0.235 1.00 90.12 86 GLY A C 1
ATOM 658 O O . GLY A 1 86 ? -8.249 -8.361 -1.373 1.00 90.12 86 GLY A O 1
ATOM 659 N N . LEU A 1 87 ? -6.951 -7.294 0.118 1.00 88.44 87 LEU A N 1
ATOM 660 C CA . LEU A 1 87 ? -5.816 -7.039 -0.762 1.00 88.44 87 LEU A CA 1
ATOM 661 C C . LEU A 1 87 ? -4.711 -8.074 -0.535 1.00 88.44 87 LEU A C 1
ATOM 663 O O . LEU A 1 87 ? -4.567 -8.649 0.548 1.00 88.44 87 LEU A O 1
ATOM 667 N N . ARG A 1 88 ? -3.887 -8.281 -1.563 1.00 85.25 88 ARG A N 1
ATOM 668 C CA . ARG A 1 88 ? -2.713 -9.156 -1.519 1.00 85.25 88 ARG A CA 1
ATOM 669 C C . ARG A 1 88 ? -1.467 -8.348 -1.853 1.00 85.25 88 ARG A C 1
ATOM 671 O O . ARG A 1 88 ? -1.403 -7.753 -2.921 1.00 85.25 88 ARG A O 1
ATOM 678 N N . LEU A 1 89 ? -0.461 -8.408 -0.984 1.00 84.12 89 LEU A N 1
ATOM 679 C CA . LEU A 1 89 ? 0.886 -7.950 -1.317 1.00 84.12 89 LEU A CA 1
ATOM 680 C C . LEU A 1 89 ? 1.567 -8.998 -2.202 1.00 84.12 89 LEU A C 1
ATOM 682 O O . LEU A 1 89 ? 1.639 -10.171 -1.828 1.00 84.12 89 LEU A O 1
ATOM 686 N N . ALA A 1 90 ? 2.041 -8.574 -3.368 1.00 83.31 90 ALA A N 1
ATOM 687 C CA . ALA A 1 90 ? 2.847 -9.378 -4.276 1.00 83.31 90 ALA A CA 1
ATOM 688 C C . ALA A 1 90 ? 4.267 -8.806 -4.337 1.00 83.31 90 ALA A C 1
ATOM 690 O O . ALA A 1 90 ? 4.468 -7.608 -4.144 1.00 83.31 90 ALA A O 1
ATOM 691 N N . ILE A 1 91 ? 5.247 -9.680 -4.561 1.00 80.38 91 ILE A N 1
ATOM 692 C CA . ILE A 1 91 ? 6.616 -9.277 -4.868 1.00 80.38 91 ILE A CA 1
ATOM 693 C C . ILE A 1 91 ? 6.850 -9.661 -6.314 1.00 80.38 91 ILE A C 1
ATOM 695 O O . ILE A 1 91 ? 6.960 -10.846 -6.631 1.00 80.38 91 ILE A O 1
ATOM 699 N N . ASP A 1 92 ? 6.931 -8.646 -7.157 1.00 76.94 92 ASP A N 1
ATOM 700 C CA . ASP A 1 92 ? 7.233 -8.793 -8.567 1.00 76.94 92 ASP A CA 1
ATOM 701 C C . ASP A 1 92 ? 8.654 -8.282 -8.839 1.00 76.94 92 ASP A C 1
ATOM 703 O O . ASP A 1 92 ? 9.147 -7.393 -8.133 1.00 76.94 92 ASP A O 1
ATOM 707 N N . PRO A 1 93 ? 9.368 -8.854 -9.823 1.00 68.94 93 PRO A N 1
ATOM 708 C CA . PRO A 1 93 ? 10.654 -8.313 -10.227 1.00 68.94 93 PRO A CA 1
ATOM 709 C C . PRO A 1 93 ? 10.458 -6.873 -10.706 1.00 68.94 93 PRO A C 1
ATOM 711 O O . PRO A 1 93 ? 9.709 -6.631 -11.652 1.00 68.94 93 PRO A O 1
ATOM 714 N N . VAL A 1 94 ? 11.171 -5.923 -10.093 1.00 64.19 94 VAL A N 1
ATOM 715 C CA . VAL A 1 94 ? 11.320 -4.581 -10.665 1.00 64.19 94 VAL A CA 1
ATOM 716 C C . VAL A 1 94 ? 12.090 -4.772 -11.960 1.00 64.19 94 VAL A C 1
ATOM 718 O O . VAL A 1 94 ? 13.299 -5.022 -11.951 1.00 64.19 94 VAL A O 1
ATOM 721 N N . ALA A 1 95 ? 11.375 -4.772 -13.080 1.00 49.84 95 ALA A N 1
ATOM 722 C CA . ALA A 1 95 ? 12.011 -4.932 -14.367 1.00 49.84 95 ALA A CA 1
ATOM 723 C C . ALA A 1 95 ? 13.036 -3.792 -14.530 1.00 49.84 95 ALA A C 1
ATOM 725 O O . ALA A 1 95 ? 12.719 -2.643 -14.203 1.00 49.84 95 ALA A O 1
ATOM 726 N N . PRO A 1 96 ? 14.271 -4.073 -14.993 1.00 44.41 96 PRO A N 1
ATOM 727 C CA . PRO A 1 96 ? 15.227 -3.018 -15.300 1.00 44.41 96 PRO A CA 1
ATOM 728 C C . PRO A 1 96 ? 14.533 -1.991 -16.196 1.00 44.41 96 PRO A C 1
ATOM 730 O O . PRO A 1 96 ? 13.776 -2.387 -17.082 1.00 44.41 96 PRO A O 1
ATOM 733 N N . SER A 1 97 ? 14.784 -0.699 -15.979 1.00 42.94 97 SER A N 1
ATOM 734 C CA . SER A 1 97 ? 14.139 0.476 -16.603 1.00 42.94 97 SER A CA 1
ATOM 735 C C . SER A 1 97 ? 14.105 0.529 -18.148 1.00 42.94 97 SER A C 1
ATOM 737 O O . SER A 1 97 ? 13.671 1.515 -18.730 1.00 42.94 97 SER A O 1
ATOM 739 N N . LEU A 1 98 ? 14.482 -0.553 -18.826 1.00 42.84 98 LEU A N 1
ATOM 740 C CA . LEU A 1 98 ? 14.163 -0.896 -20.214 1.00 42.84 98 LEU A CA 1
ATOM 741 C C . LEU A 1 98 ? 12.715 -1.411 -20.411 1.00 42.84 98 LEU A C 1
ATOM 743 O O . LEU A 1 98 ? 12.311 -1.668 -21.542 1.00 42.84 98 LEU A O 1
ATOM 747 N N . ALA A 1 99 ? 11.938 -1.608 -19.339 1.00 41.72 99 ALA A N 1
ATOM 748 C CA . ALA A 1 99 ? 10.648 -2.304 -19.381 1.00 41.72 99 ALA A CA 1
ATOM 749 C C . ALA A 1 99 ? 9.425 -1.462 -19.787 1.00 41.72 99 ALA A C 1
ATOM 751 O O . ALA A 1 99 ? 8.383 -2.036 -20.103 1.00 41.72 99 ALA A O 1
ATOM 752 N N . ILE A 1 100 ? 9.539 -0.131 -19.854 1.00 41.78 100 ILE A N 1
ATOM 753 C CA . ILE A 1 100 ? 8.446 0.721 -20.366 1.00 41.78 100 ILE A CA 1
ATOM 754 C C . ILE A 1 100 ? 8.172 0.422 -21.858 1.00 41.78 100 ILE A C 1
ATOM 756 O O . ILE A 1 100 ? 7.023 0.468 -22.293 1.00 41.78 100 ILE A O 1
ATOM 760 N N . ASP A 1 101 ? 9.173 -0.045 -22.613 1.00 47.81 101 ASP A N 1
ATOM 761 C CA . ASP A 1 101 ? 8.991 -0.516 -23.998 1.00 47.81 101 ASP A CA 1
ATOM 762 C C . ASP A 1 101 ? 8.296 -1.895 -24.092 1.00 47.81 101 ASP A C 1
ATOM 764 O O . ASP A 1 101 ? 7.810 -2.289 -25.156 1.00 47.81 101 ASP A O 1
ATOM 768 N N . ILE A 1 102 ? 8.218 -2.651 -22.990 1.00 45.28 102 ILE A N 1
ATOM 769 C CA . ILE A 1 102 ? 7.632 -4.003 -22.962 1.00 45.28 102 ILE A CA 1
ATOM 770 C C . ILE A 1 102 ? 6.122 -3.942 -22.693 1.00 45.28 102 ILE A C 1
ATOM 772 O O . ILE A 1 102 ? 5.380 -4.761 -23.231 1.00 45.28 102 ILE A O 1
ATOM 776 N N . TYR A 1 103 ? 5.636 -2.952 -21.937 1.00 41.44 103 TYR A N 1
ATOM 777 C CA . TYR A 1 103 ? 4.205 -2.835 -21.618 1.00 41.44 103 TYR A CA 1
ATOM 778 C C . TYR A 1 103 ? 3.336 -2.482 -22.845 1.00 41.44 103 TYR A C 1
ATOM 780 O O . TYR A 1 103 ? 2.181 -2.887 -22.919 1.00 41.44 103 TYR A O 1
ATOM 788 N N . ASN A 1 104 ? 3.920 -1.823 -23.858 1.00 46.03 104 ASN A N 1
ATOM 789 C CA . ASN A 1 104 ? 3.288 -1.561 -25.163 1.00 46.03 104 ASN A CA 1
ATOM 790 C C . ASN A 1 104 ? 3.612 -2.621 -26.237 1.00 46.03 104 ASN A C 1
ATOM 792 O O . ASN A 1 104 ? 3.229 -2.468 -27.398 1.00 46.03 104 ASN A O 1
ATOM 796 N N . SER A 1 105 ? 4.319 -3.695 -25.875 1.00 48.47 105 SER A N 1
ATOM 797 C CA . SER A 1 105 ? 4.619 -4.805 -26.781 1.00 48.47 105 SER A CA 1
ATOM 798 C C . SER A 1 105 ? 3.498 -5.856 -26.736 1.00 48.47 105 SER A C 1
ATOM 800 O O . SER A 1 105 ? 2.902 -6.080 -25.681 1.00 48.47 105 SER A O 1
ATOM 802 N N . PRO A 1 106 ? 3.173 -6.517 -27.866 1.00 45.59 106 PRO A N 1
ATOM 803 C CA . PRO A 1 106 ? 2.056 -7.454 -27.944 1.00 45.59 106 PRO A CA 1
ATOM 804 C C . PRO A 1 106 ? 2.172 -8.578 -26.892 1.00 45.59 106 PRO A C 1
ATOM 806 O O . PRO A 1 106 ? 3.290 -8.941 -26.518 1.00 45.59 106 PRO A O 1
ATOM 809 N N . PRO A 1 107 ? 1.049 -9.192 -26.456 1.00 44.66 107 PRO A N 1
ATOM 810 C CA . PRO A 1 107 ? 0.977 -10.149 -25.337 1.00 44.66 107 PRO A CA 1
ATOM 811 C C . PRO A 1 107 ? 1.961 -11.335 -25.356 1.00 44.66 107 PRO A C 1
ATOM 813 O O . PRO A 1 107 ? 2.103 -12.040 -24.359 1.00 44.66 107 PRO A O 1
ATOM 816 N N . SER A 1 108 ? 2.651 -11.594 -26.468 1.00 46.31 108 SER A N 1
ATOM 817 C CA . SER A 1 108 ? 3.697 -12.612 -26.560 1.00 46.31 108 SER A CA 1
ATOM 818 C C . SER A 1 108 ? 5.053 -12.198 -25.973 1.00 46.31 108 SER A C 1
ATOM 820 O O . SER A 1 108 ? 5.813 -13.081 -25.583 1.00 46.31 108 SER A O 1
ATOM 822 N N . ALA A 1 109 ? 5.338 -10.902 -25.801 1.00 44.09 109 ALA A N 1
ATOM 823 C CA . ALA A 1 109 ? 6.584 -10.413 -25.191 1.00 44.09 109 ALA A CA 1
ATOM 824 C C . ALA A 1 109 ? 6.693 -10.718 -23.681 1.00 44.09 109 ALA A C 1
ATOM 826 O O . ALA A 1 109 ? 7.782 -10.698 -23.113 1.00 44.09 109 ALA A O 1
ATOM 827 N N . GLN A 1 110 ? 5.576 -11.069 -23.037 1.00 47.38 110 GLN A N 1
ATOM 828 C CA . GLN A 1 110 ? 5.524 -11.481 -21.629 1.00 47.38 110 GLN A CA 1
ATOM 829 C C . GLN A 1 110 ? 6.065 -12.911 -21.411 1.00 47.38 110 GLN A C 1
ATOM 831 O O . GLN A 1 110 ? 6.350 -13.298 -20.280 1.00 47.38 110 GLN A O 1
ATOM 836 N N . ARG A 1 111 ? 6.264 -13.696 -22.486 1.00 44.16 111 ARG A N 1
ATOM 837 C CA . ARG A 1 111 ? 7.034 -14.954 -22.480 1.00 44.16 111 ARG A CA 1
ATOM 838 C C . ARG A 1 111 ? 8.379 -14.722 -23.161 1.00 44.16 111 ARG A C 1
ATOM 840 O O . ARG A 1 111 ? 8.624 -15.201 -24.265 1.00 44.16 111 ARG A O 1
ATOM 847 N N . LEU A 1 112 ? 9.246 -13.954 -22.507 1.00 49.12 112 LEU A N 1
ATOM 848 C CA . LEU A 1 112 ? 10.650 -13.832 -22.895 1.00 49.12 112 LEU A CA 1
ATOM 849 C C . LEU A 1 112 ? 11.235 -15.231 -23.046 1.00 49.12 112 LEU A C 1
ATOM 851 O O . LEU A 1 112 ? 11.257 -15.949 -22.063 1.00 49.12 112 LEU A O 1
ATOM 855 N N . PHE A 1 113 ? 11.596 -15.602 -24.277 1.00 56.47 113 PHE A N 1
ATOM 856 C CA . PHE A 1 113 ? 12.746 -16.429 -24.669 1.00 56.47 113 PHE A CA 1
ATOM 857 C C . PHE A 1 113 ? 12.646 -16.861 -26.141 1.00 56.47 113 PHE A C 1
ATOM 859 O O . PHE A 1 113 ? 13.653 -17.299 -26.677 1.00 56.47 113 PHE A O 1
ATOM 866 N N . VAL A 1 114 ? 11.499 -16.710 -26.826 1.00 68.56 114 VAL A N 1
ATOM 867 C CA . VAL A 1 114 ? 11.256 -17.286 -28.167 1.00 68.56 114 VAL A CA 1
ATOM 868 C C . VAL A 1 114 ? 10.715 -16.250 -29.172 1.00 68.56 114 VAL A C 1
ATOM 870 O O . VAL A 1 114 ? 9.850 -15.459 -28.822 1.00 68.56 114 VAL A O 1
ATOM 873 N N . ILE A 1 115 ? 11.203 -16.280 -30.417 1.00 79.31 115 ILE A N 1
ATOM 874 C CA . ILE A 1 115 ? 10.783 -15.480 -31.578 1.00 79.31 115 ILE A CA 1
ATOM 875 C C . ILE A 1 115 ? 9.825 -16.308 -32.443 1.00 79.31 115 ILE A C 1
ATOM 877 O O . ILE A 1 115 ? 10.229 -17.317 -33.030 1.00 79.31 115 ILE A O 1
ATOM 881 N N . ASP A 1 116 ? 8.574 -15.867 -32.586 1.00 80.62 116 ASP A N 1
ATOM 882 C CA . ASP A 1 116 ? 7.599 -16.490 -33.486 1.00 80.62 116 ASP A CA 1
ATOM 883 C C . ASP A 1 116 ? 7.604 -15.826 -34.871 1.00 80.62 116 ASP A C 1
ATOM 885 O O . ASP A 1 116 ? 6.945 -14.819 -35.133 1.00 80.62 116 ASP A O 1
ATOM 889 N N . ILE A 1 117 ? 8.325 -16.438 -35.812 1.00 82.75 117 ILE A N 1
ATOM 890 C CA . ILE A 1 117 ? 8.449 -15.939 -37.191 1.00 82.75 117 ILE A CA 1
ATOM 891 C C . ILE A 1 117 ? 7.165 -16.036 -38.031 1.00 82.75 117 ILE A C 1
ATOM 893 O O . ILE A 1 117 ? 7.162 -15.568 -39.178 1.00 82.75 117 ILE A O 1
ATOM 897 N N . ASN A 1 118 ? 6.100 -16.647 -37.499 1.00 80.44 118 ASN A N 1
ATOM 898 C CA . ASN A 1 118 ? 4.796 -16.730 -38.160 1.00 80.44 118 ASN A CA 1
ATOM 899 C C . ASN A 1 118 ? 3.879 -15.553 -37.805 1.00 80.44 118 ASN A C 1
ATOM 901 O O . ASN A 1 118 ? 2.851 -15.370 -38.452 1.00 80.44 118 ASN A O 1
ATOM 905 N N . LYS A 1 119 ? 4.246 -14.738 -36.810 1.00 78.50 119 LYS A N 1
ATOM 906 C CA . LYS A 1 119 ? 3.510 -13.529 -36.437 1.00 78.50 119 LYS A CA 1
ATOM 907 C C . LYS A 1 119 ? 4.206 -12.313 -37.021 1.00 78.50 119 LYS A C 1
ATOM 909 O O . LYS A 1 119 ? 5.309 -11.966 -36.607 1.00 78.50 119 LYS A O 1
ATOM 914 N N . ASP A 1 120 ? 3.549 -11.624 -37.950 1.00 78.19 120 ASP A N 1
ATOM 915 C CA . ASP A 1 120 ? 4.144 -10.446 -38.592 1.00 78.19 120 ASP A CA 1
ATOM 916 C C . ASP A 1 120 ? 4.502 -9.345 -37.585 1.00 78.19 120 ASP A C 1
ATOM 918 O O . ASP A 1 120 ? 5.548 -8.722 -37.732 1.00 78.19 120 ASP A O 1
ATOM 922 N N . ALA A 1 121 ? 3.709 -9.173 -36.523 1.00 72.88 121 ALA A N 1
ATOM 923 C CA . ALA A 1 121 ? 4.015 -8.231 -35.446 1.00 72.88 121 ALA A CA 1
ATOM 924 C C . ALA A 1 121 ? 5.336 -8.559 -34.724 1.00 72.88 121 ALA A C 1
ATOM 926 O O . ALA A 1 121 ? 6.123 -7.655 -34.455 1.00 72.88 121 ALA A O 1
ATOM 927 N N . GLU A 1 122 ? 5.619 -9.839 -34.455 1.00 75.69 122 GLU A N 1
ATOM 928 C CA . GLU A 1 122 ? 6.886 -10.237 -33.830 1.00 75.69 122 GLU A CA 1
ATOM 929 C C . GLU A 1 122 ? 8.061 -10.090 -34.783 1.00 75.69 122 GLU A C 1
ATOM 931 O O . GLU A 1 122 ? 9.127 -9.623 -34.391 1.00 75.69 122 GLU A O 1
ATOM 936 N N . VAL A 1 123 ? 7.867 -10.453 -36.049 1.00 82.88 123 VAL A N 1
ATOM 937 C CA . VAL A 1 123 ? 8.906 -10.295 -37.062 1.00 82.88 123 VAL A CA 1
ATOM 938 C C . VAL A 1 123 ? 9.299 -8.827 -37.197 1.00 82.88 123 VAL A C 1
ATOM 940 O O . VAL A 1 123 ? 10.489 -8.538 -37.161 1.00 82.88 123 VAL A O 1
ATOM 943 N N . THR A 1 124 ? 8.328 -7.916 -37.304 1.00 80.75 124 THR A N 1
ATOM 944 C CA . THR A 1 124 ? 8.579 -6.470 -37.388 1.00 80.75 124 THR A CA 1
ATOM 945 C C . THR A 1 124 ? 9.322 -5.965 -36.152 1.00 80.75 124 THR A C 1
ATOM 947 O O . THR A 1 124 ? 10.398 -5.379 -36.284 1.00 80.75 124 THR A O 1
ATOM 950 N N . PHE A 1 125 ? 8.816 -6.285 -34.959 1.00 80.00 125 PHE A N 1
ATOM 951 C CA . PHE A 1 125 ? 9.424 -5.886 -33.691 1.00 80.00 125 PHE A CA 1
ATOM 952 C C . PHE A 1 125 ? 10.895 -6.319 -33.586 1.00 80.00 125 PHE A C 1
ATOM 954 O O . PHE A 1 125 ? 11.777 -5.507 -33.310 1.00 80.00 125 PHE A O 1
ATOM 961 N N . TRP A 1 126 ? 11.192 -7.591 -33.864 1.00 81.38 126 TRP A N 1
ATOM 962 C CA . TRP A 1 126 ? 12.554 -8.115 -33.755 1.00 81.38 126 TRP A CA 1
ATOM 963 C C . TRP A 1 126 ? 13.477 -7.630 -34.876 1.00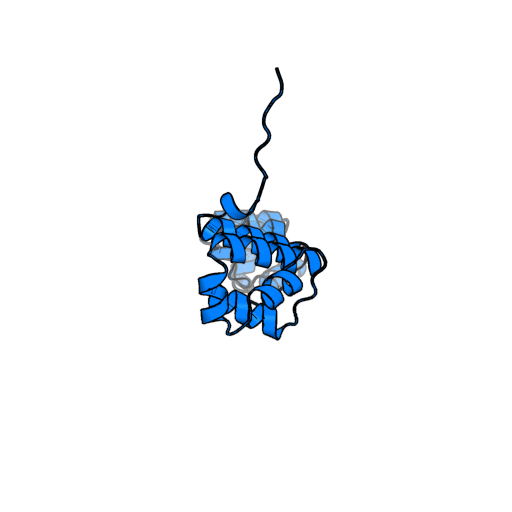 81.38 126 TRP A C 1
ATOM 965 O O . TRP A 1 126 ? 14.671 -7.463 -34.635 1.00 81.38 126 TRP A O 1
ATOM 975 N N . THR A 1 127 ? 12.960 -7.360 -36.081 1.00 88.62 127 THR A N 1
ATOM 976 C CA . THR A 1 127 ? 13.765 -6.742 -37.148 1.00 88.62 127 THR A CA 1
ATOM 977 C C . THR A 1 127 ? 14.213 -5.331 -36.793 1.00 88.62 127 THR A C 1
ATOM 979 O O . THR A 1 127 ? 15.373 -4.995 -37.022 1.00 88.62 127 THR A O 1
ATOM 982 N N . GLU A 1 128 ? 13.334 -4.533 -36.181 1.00 83.12 128 GLU A N 1
ATOM 983 C CA . GLU A 1 128 ? 13.666 -3.189 -35.702 1.00 83.12 128 GLU A CA 1
ATOM 984 C C . GLU A 1 128 ? 14.633 -3.256 -34.518 1.00 83.12 128 GLU A C 1
ATOM 986 O O . GLU A 1 128 ? 15.676 -2.604 -34.534 1.00 83.12 128 GLU A O 1
ATOM 991 N N . LYS A 1 129 ? 14.342 -4.109 -33.527 1.00 81.94 129 LYS A N 1
ATOM 992 C CA . LYS A 1 129 ? 15.149 -4.230 -32.306 1.00 81.94 129 LYS A CA 1
ATOM 993 C C . LYS A 1 129 ? 16.575 -4.714 -32.573 1.00 81.94 129 LYS A C 1
ATOM 995 O O . LYS A 1 129 ? 17.504 -4.247 -31.921 1.00 81.94 129 LYS A O 1
ATOM 1000 N N . LEU A 1 130 ? 16.745 -5.653 -33.505 1.00 82.81 130 LEU A N 1
ATOM 1001 C CA . LEU A 1 130 ? 18.047 -6.233 -33.849 1.00 82.81 130 LEU A CA 1
ATOM 1002 C C . LEU A 1 130 ? 18.727 -5.516 -35.026 1.00 82.81 130 LEU A C 1
ATOM 1004 O O . LEU A 1 130 ? 19.853 -5.862 -35.372 1.00 82.81 130 LEU A O 1
ATOM 1008 N N . GLY A 1 131 ? 18.063 -4.543 -35.662 1.00 86.69 131 GLY A N 1
ATOM 1009 C CA . GLY A 1 131 ? 18.607 -3.822 -36.816 1.00 86.69 131 GLY A CA 1
ATOM 1010 C C . GLY A 1 131 ? 18.867 -4.722 -38.031 1.00 86.69 131 GLY A C 1
ATOM 1011 O O . GLY A 1 131 ? 19.850 -4.538 -38.748 1.00 86.69 131 GLY A O 1
ATOM 1012 N N . VAL A 1 132 ? 18.016 -5.728 -38.259 1.00 90.19 132 VAL A N 1
ATOM 1013 C CA . VAL A 1 132 ? 18.183 -6.728 -39.328 1.00 90.19 132 VAL A CA 1
ATOM 1014 C C . VAL A 1 132 ? 16.973 -6.786 -40.251 1.00 90.19 132 VAL A C 1
ATOM 1016 O O . VAL A 1 132 ? 15.860 -6.444 -39.877 1.00 90.19 132 VAL A O 1
ATOM 1019 N N . THR A 1 133 ? 17.159 -7.282 -41.475 1.00 94.31 133 THR A N 1
ATOM 1020 C CA . THR A 1 133 ? 16.033 -7.487 -42.397 1.00 94.31 133 THR A CA 1
ATOM 1021 C C . THR A 1 133 ? 15.168 -8.682 -41.977 1.00 94.31 133 THR A C 1
ATOM 1023 O O . THR A 1 133 ? 15.660 -9.645 -41.383 1.00 94.31 133 THR A O 1
ATOM 1026 N N . LYS A 1 134 ? 13.886 -8.687 -42.379 1.00 93.88 134 LYS A N 1
ATOM 1027 C CA . LYS A 1 134 ? 12.959 -9.827 -42.190 1.00 93.88 134 LYS A CA 1
ATOM 1028 C C . LYS A 1 134 ? 13.538 -11.146 -42.707 1.00 93.88 134 LYS A C 1
ATOM 1030 O O . LYS A 1 134 ? 13.353 -12.188 -42.083 1.00 93.88 134 LYS A O 1
ATOM 1035 N N . ALA A 1 135 ? 14.264 -11.102 -43.824 1.00 93.94 135 ALA A N 1
ATOM 1036 C CA . ALA A 1 135 ? 14.942 -12.270 -44.378 1.00 93.94 135 ALA A CA 1
ATOM 1037 C C . ALA A 1 135 ? 16.064 -12.777 -43.456 1.00 93.94 135 ALA A C 1
ATOM 1039 O O . ALA A 1 135 ? 16.126 -13.976 -43.182 1.00 93.94 135 ALA A O 1
ATOM 1040 N N . LYS A 1 136 ? 16.906 -11.871 -42.935 1.00 92.88 136 LYS A N 1
ATOM 1041 C CA . LYS A 1 136 ? 18.024 -12.214 -42.044 1.00 92.88 136 LYS A CA 1
ATOM 1042 C C . LYS A 1 136 ? 17.523 -12.777 -40.709 1.00 92.88 136 LYS A C 1
ATOM 1044 O O . LYS A 1 136 ? 18.031 -13.798 -40.258 1.00 92.88 136 LYS A O 1
ATOM 1049 N N . LEU A 1 137 ? 16.462 -12.196 -40.143 1.00 92.50 137 LEU A N 1
ATOM 1050 C CA . LEU A 1 137 ? 15.828 -12.703 -38.923 1.00 92.50 137 LEU A CA 1
ATOM 1051 C C . LEU A 1 137 ? 15.276 -14.126 -39.107 1.00 92.50 137 LEU A C 1
ATOM 1053 O O . LEU A 1 137 ? 15.570 -15.016 -38.313 1.00 92.50 137 LEU A O 1
ATOM 1057 N N . LYS A 1 138 ? 14.508 -14.369 -40.181 1.00 93.88 138 LYS A N 1
ATOM 1058 C CA . LYS A 1 138 ? 13.942 -15.700 -40.465 1.00 93.88 138 LYS A CA 1
ATOM 1059 C C . LYS A 1 138 ? 15.023 -16.754 -40.702 1.00 93.88 138 LYS A C 1
ATOM 1061 O O . LYS A 1 138 ? 14.860 -17.896 -40.278 1.00 93.88 138 LYS A O 1
ATOM 1066 N N . ALA A 1 139 ? 16.115 -16.381 -41.367 1.00 93.31 139 ALA A N 1
ATOM 1067 C CA . ALA A 1 139 ? 17.250 -17.270 -41.584 1.00 93.31 139 ALA A CA 1
ATOM 1068 C C . ALA A 1 139 ? 17.943 -17.641 -40.264 1.00 93.31 139 ALA A C 1
ATOM 1070 O O . ALA A 1 139 ? 18.182 -18.824 -40.022 1.00 93.31 139 ALA A O 1
ATOM 1071 N N . ALA A 1 140 ? 18.191 -16.659 -39.392 1.00 91.81 140 ALA A N 1
ATOM 1072 C CA . ALA A 1 140 ? 18.813 -16.885 -38.091 1.00 91.81 140 ALA A CA 1
ATOM 1073 C C . ALA A 1 140 ? 17.937 -17.759 -37.180 1.00 91.81 140 ALA A C 1
ATOM 1075 O O . ALA A 1 140 ? 18.431 -18.733 -36.625 1.00 91.81 140 ALA A O 1
ATOM 1076 N N . VAL A 1 141 ? 16.622 -17.514 -37.121 1.00 91.19 141 VAL A N 1
ATOM 1077 C CA . VAL A 1 141 ? 15.678 -18.370 -36.372 1.00 91.19 141 VAL A CA 1
ATOM 1078 C C . VAL A 1 141 ? 15.653 -19.803 -36.910 1.00 91.19 141 VAL A C 1
ATOM 1080 O O . VAL A 1 141 ? 15.637 -20.761 -36.140 1.00 91.19 141 VAL A O 1
ATOM 1083 N N . LYS A 1 142 ? 15.683 -19.980 -38.237 1.00 91.31 142 LYS A N 1
ATOM 1084 C CA . LYS A 1 142 ? 15.725 -21.316 -38.851 1.00 91.31 142 LYS A CA 1
ATOM 1085 C C . LYS A 1 142 ? 17.018 -22.072 -38.517 1.00 91.31 142 LYS A C 1
ATOM 1087 O O . LYS A 1 142 ? 16.999 -23.299 -38.500 1.00 91.31 142 LYS A O 1
ATOM 1092 N N . LYS A 1 143 ? 18.121 -21.356 -38.282 1.00 87.88 143 LYS A N 1
ATOM 1093 C CA . LYS A 1 143 ? 19.447 -21.933 -38.033 1.00 87.88 143 LYS A CA 1
ATOM 1094 C C . LYS A 1 143 ? 19.737 -22.159 -36.546 1.00 87.88 143 LYS A C 1
ATOM 1096 O O . LYS A 1 143 ? 20.166 -23.247 -36.184 1.00 87.88 143 LYS A O 1
ATOM 1101 N N . ALA A 1 144 ? 19.483 -21.163 -35.703 1.00 83.38 144 ALA A N 1
ATOM 1102 C CA . ALA A 1 144 ? 19.799 -21.172 -34.273 1.00 83.38 144 ALA A CA 1
ATOM 1103 C C . ALA A 1 144 ? 18.620 -21.615 -33.386 1.00 83.38 144 ALA A C 1
ATOM 1105 O O . ALA A 1 144 ? 18.747 -21.726 -32.167 1.00 83.38 144 ALA A O 1
ATOM 1106 N N . GLY A 1 145 ? 17.459 -21.872 -33.994 1.00 81.69 145 GLY A N 1
ATOM 1107 C CA . GLY A 1 145 ? 16.208 -22.060 -33.278 1.00 81.69 145 GLY A CA 1
ATOM 1108 C C . GLY A 1 145 ? 15.580 -20.720 -32.896 1.00 81.69 145 GLY A C 1
ATOM 1109 O O . GLY A 1 145 ? 16.170 -19.657 -33.083 1.00 81.69 145 GLY A O 1
ATOM 1110 N N . PRO A 1 146 ? 14.352 -20.735 -32.370 1.00 81.88 146 PRO A N 1
ATOM 1111 C CA . PRO A 1 146 ? 13.610 -19.506 -32.143 1.00 81.88 146 PRO A CA 1
ATOM 1112 C C . PRO A 1 146 ? 14.050 -18.775 -30.871 1.00 81.88 146 PRO A C 1
ATOM 1114 O O . PRO A 1 146 ? 13.472 -17.748 -30.550 1.00 81.88 146 PRO A O 1
ATOM 1117 N N . HIS A 1 147 ? 15.050 -19.259 -30.131 1.00 80.69 147 HIS A N 1
ATOM 1118 C CA . HIS A 1 147 ? 15.446 -18.619 -28.884 1.00 80.69 147 HIS A CA 1
ATOM 1119 C C . HIS A 1 147 ? 16.197 -17.304 -29.130 1.00 80.69 147 HIS A C 1
ATOM 1121 O O . HIS A 1 147 ? 17.196 -17.297 -29.846 1.00 80.69 147 HIS A O 1
ATOM 1127 N N . VAL A 1 148 ? 15.773 -16.204 -28.499 1.00 79.19 148 VAL A N 1
ATOM 112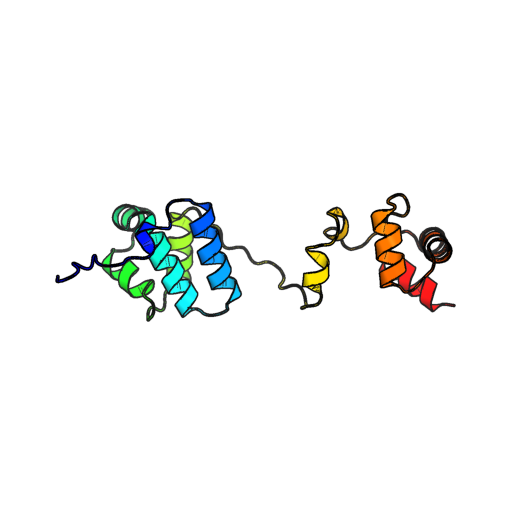8 C CA . VAL A 1 148 ? 16.304 -14.850 -28.779 1.00 79.19 148 VAL A CA 1
ATOM 1129 C C . VAL A 1 148 ? 17.827 -14.787 -28.622 1.00 79.19 148 VAL A C 1
ATOM 1131 O O . VAL A 1 148 ? 18.509 -14.267 -29.500 1.00 79.19 148 VAL A O 1
ATOM 1134 N N . THR A 1 149 ? 18.373 -15.362 -27.546 1.00 76.69 149 THR A N 1
ATOM 1135 C CA . THR A 1 149 ? 19.827 -15.383 -27.298 1.00 76.69 149 THR A CA 1
ATOM 1136 C C . THR A 1 149 ? 20.598 -16.109 -28.401 1.00 76.69 149 THR A C 1
ATOM 1138 O O . THR A 1 149 ? 21.569 -15.569 -28.915 1.00 76.69 149 THR A O 1
ATOM 1141 N N . ALA A 1 150 ? 20.122 -17.283 -28.826 1.00 77.44 150 ALA A N 1
ATOM 1142 C CA . ALA A 1 150 ? 20.772 -18.070 -29.873 1.00 77.44 150 ALA A CA 1
ATOM 1143 C C . ALA A 1 150 ? 20.705 -17.357 -31.235 1.00 77.44 150 ALA A C 1
ATOM 1145 O O . ALA A 1 150 ? 21.658 -17.376 -32.010 1.00 77.44 150 ALA A O 1
ATOM 1146 N N . VAL A 1 151 ? 19.591 -16.671 -31.511 1.00 83.62 151 VAL A N 1
ATOM 1147 C CA . VAL A 1 151 ? 19.418 -15.863 -32.724 1.00 83.62 151 VAL A CA 1
ATOM 1148 C C . VAL A 1 151 ? 20.346 -14.648 -32.721 1.00 83.62 151 VAL A C 1
ATOM 1150 O O . VAL A 1 151 ? 20.942 -14.348 -33.751 1.00 83.62 151 VAL A O 1
ATOM 1153 N N . ALA A 1 152 ? 20.497 -13.958 -31.590 1.00 81.88 152 ALA A N 1
ATOM 1154 C CA . ALA A 1 152 ? 21.403 -12.817 -31.474 1.00 81.88 152 ALA A CA 1
ATOM 1155 C C . ALA A 1 152 ? 22.876 -13.230 -31.649 1.00 81.88 152 ALA A C 1
ATOM 1157 O O . ALA A 1 152 ? 23.612 -12.564 -32.375 1.00 81.88 152 ALA A O 1
ATOM 1158 N N . GLU A 1 153 ? 23.288 -14.354 -31.055 1.00 78.12 153 GLU A N 1
ATOM 1159 C CA . GLU A 1 153 ? 24.628 -14.929 -31.242 1.00 78.12 153 GLU A CA 1
ATOM 1160 C C . GLU A 1 153 ? 24.901 -15.276 -32.711 1.00 78.12 153 GLU A C 1
ATOM 1162 O O . GLU A 1 153 ? 25.925 -14.879 -33.265 1.00 78.12 153 GLU A O 1
ATOM 1167 N N . GLU A 1 154 ? 23.955 -15.943 -33.375 1.00 84.12 154 GLU A N 1
ATOM 1168 C CA . GLU A 1 154 ? 24.048 -16.281 -34.799 1.00 84.12 154 GLU A CA 1
ATOM 1169 C C . GLU A 1 154 ? 24.133 -15.034 -35.693 1.00 84.12 154 GLU A C 1
ATOM 1171 O O . GLU A 1 154 ? 24.846 -15.029 -36.695 1.00 84.12 154 GLU A O 1
ATOM 1176 N N . LEU A 1 155 ? 23.436 -13.953 -35.337 1.00 83.00 155 LEU A N 1
ATOM 1177 C CA . LEU A 1 155 ? 23.459 -12.702 -36.097 1.00 83.00 155 LEU A CA 1
ATOM 1178 C C . LEU A 1 155 ? 24.757 -11.900 -35.922 1.00 83.00 155 LEU A C 1
ATOM 1180 O O . LEU A 1 155 ? 25.090 -11.139 -36.832 1.00 83.00 155 LEU A O 1
ATOM 1184 N N . HIS A 1 156 ? 25.462 -12.062 -34.796 1.00 73.62 156 HIS A N 1
ATOM 1185 C CA . HIS A 1 156 ? 26.768 -11.446 -34.511 1.00 73.62 156 HIS A CA 1
ATOM 1186 C C . HIS A 1 156 ? 27.959 -12.266 -35.029 1.00 73.62 156 HIS A C 1
ATOM 1188 O O . HIS A 1 156 ? 29.075 -11.757 -35.086 1.00 73.62 156 HIS A O 1
ATOM 1194 N N . ALA A 1 157 ? 27.739 -13.522 -35.421 1.00 58.66 157 ALA A N 1
ATOM 1195 C CA . ALA A 1 157 ? 28.754 -14.373 -36.039 1.00 58.66 157 ALA A CA 1
ATOM 1196 C C . ALA A 1 157 ? 29.064 -14.005 -37.512 1.00 58.66 157 ALA A C 1
ATOM 1198 O O . ALA A 1 157 ? 29.832 -14.715 -38.164 1.00 58.66 157 ALA A O 1
ATOM 1199 N N . TYR A 1 158 ? 28.471 -12.919 -38.029 1.00 49.69 158 TYR A N 1
AT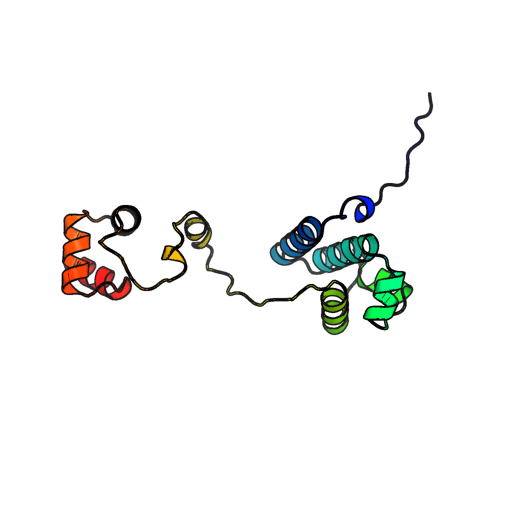OM 1200 C CA . TYR A 1 158 ? 28.562 -12.435 -39.411 1.00 49.69 158 TYR A CA 1
ATOM 1201 C C . TYR A 1 158 ? 29.033 -10.986 -39.502 1.00 49.69 158 TYR A C 1
ATOM 1203 O O . TYR A 1 158 ? 28.527 -10.155 -38.715 1.00 49.69 158 TYR A O 1
#

Radius of gyration: 24.65 Å; chains: 1; bounding box: 51×58×62 Å

Secondary structure (DSSP, 8-state):
-PPPPPPP-GGGG--SHHHHHHHHHHHHHTT-HHHHHHHHHHHHHHT-HHHHHHHH---HHHHHHHTSTT----HHHHHHHHHHTT----------TTTHHHHTS-TTTTSTTB--TT-HHHHHHHHHHHT--HHHHHHHHHHH-SBHHHHHHHHH--

Sequence (158 aa):
MAIELLPYDSADYFKEPEDQADLIHDAIESGDAGYLAHALGVVARARGMTQLERDTGMKRQALYRALSKEGNPTLDTVMKVTKALGLRLAIDPVAPSLAIDIYNSPPSAQRLFVIDINKDAEVTFWTEKLGVTKAKLKAAVKKAGPHVTAVAEELHAY